Protein AF-A0A6M0F2K7-F1 (afdb_monomer_lite)

Foldseek 3Di:
DVVVVVVVLLLLLLLLLLQLLLCCLQDPDPPPSDPVCVVVVVVVVPDDDPLNVQLVLLSCLLSVLLPVLDDSVLSNVLSVVCVVPVPVSSVCSNLVSVLSSPDPDNQLSNVLSNLVSCPSNVVDDPVVNVVVSVVSSPDDSVCVVCVVVVD

Radius of gyration: 15.7 Å; chains: 1; bounding box: 35×37×46 Å

Sequence (151 aa):
MKSKKVKEDSVNLAVGFVDGLIRFVSKTDALEVIPIAGTALKVVKLKDSLKEQNLRRKISIFIDTINDKSTEEERVKFSEKLKKDQDLRENLSGILFMHIDQYNDFSKPYILAKIFSCYITNKIRLEEFIKFLFAVGESSSLDLENFTQYY

pLDDT: mean 71.71, std 21.5, range [30.91, 97.19]

Secondary structure (DSSP, 8-state):
-HHHHHHHHHHHHHHHHHHHHHHHHTTS-TTT--TTHHHHHHHHTS---HHHHHHHHHHHHHHHHHHHHS-HHHHHHHHHHHHH-HHHHHHHHHHHHHHHHH-SSSHHHHHHHHHHHHHHTTSS-HHHHHHHHHHHHHS-HHHHHHHTT--

Structure (mmCIF, N/CA/C/O backbone):
data_AF-A0A6M0F2K7-F1
#
_entry.id   AF-A0A6M0F2K7-F1
#
loop_
_atom_site.group_PDB
_atom_site.id
_atom_site.type_symbol
_atom_site.label_atom_id
_atom_site.label_alt_id
_atom_site.label_comp_id
_atom_site.label_asym_id
_atom_site.label_entity_id
_atom_site.label_seq_id
_atom_site.pdbx_PDB_ins_code
_atom_site.Cartn_x
_atom_site.Cartn_y
_atom_site.Cartn_z
_atom_site.occupancy
_atom_site.B_iso_or_equiv
_atom_site.auth_seq_id
_atom_site.auth_comp_id
_atom_site.auth_asym_id
_atom_site.auth_atom_id
_atom_site.pdbx_PDB_model_num
ATOM 1 N N . MET A 1 1 ? 17.047 8.238 27.063 1.00 45.81 1 MET A N 1
ATOM 2 C CA . MET A 1 1 ? 16.172 9.318 26.534 1.00 45.81 1 MET A CA 1
ATOM 3 C C . MET A 1 1 ? 16.174 9.442 25.006 1.00 45.81 1 MET A C 1
ATOM 5 O O . MET A 1 1 ? 15.085 9.453 24.455 1.00 45.81 1 MET A O 1
ATOM 9 N N . LYS A 1 2 ? 17.322 9.466 24.296 1.00 41.16 2 LYS A N 1
ATOM 10 C CA . LYS A 1 2 ? 17.359 9.595 22.814 1.00 41.16 2 LYS A CA 1
ATOM 11 C C . LYS A 1 2 ? 16.597 8.499 22.041 1.00 41.16 2 LYS A C 1
ATOM 13 O O . LYS A 1 2 ? 15.835 8.819 21.144 1.00 41.16 2 LYS A O 1
ATOM 18 N N . SER A 1 3 ? 16.742 7.228 22.428 1.00 36.66 3 SER A N 1
ATOM 19 C CA . SER A 1 3 ? 16.072 6.089 21.763 1.00 36.66 3 SER A CA 1
ATOM 20 C C . SER A 1 3 ? 14.535 6.122 21.875 1.00 36.66 3 SER A C 1
ATOM 22 O O . SER A 1 3 ? 13.837 5.730 20.945 1.00 36.66 3 SER A O 1
ATOM 24 N N . LYS A 1 4 ? 14.002 6.660 22.983 1.00 38.38 4 LYS A N 1
ATOM 25 C CA . LYS A 1 4 ? 12.553 6.762 23.219 1.00 38.38 4 LYS A CA 1
ATOM 26 C C . LYS A 1 4 ? 11.913 7.819 22.307 1.00 38.38 4 LYS A C 1
ATOM 28 O O . LYS A 1 4 ? 10.907 7.532 21.677 1.00 38.38 4 LYS A O 1
ATOM 33 N N . LYS A 1 5 ? 12.581 8.969 22.155 1.00 36.03 5 LYS A N 1
ATOM 34 C CA . LYS A 1 5 ? 12.153 10.075 21.287 1.00 36.03 5 LYS A CA 1
ATOM 35 C C . LYS A 1 5 ? 12.184 9.708 19.797 1.00 36.03 5 LYS A C 1
ATOM 37 O O . LYS A 1 5 ? 11.231 9.974 19.089 1.00 36.03 5 LYS A O 1
ATOM 42 N N . VAL A 1 6 ? 13.227 9.001 19.345 1.00 42.59 6 VAL A N 1
ATOM 43 C CA . VAL A 1 6 ? 13.325 8.529 17.948 1.00 42.59 6 VAL A CA 1
ATOM 44 C C . VAL A 1 6 ? 12.223 7.520 17.602 1.00 42.59 6 VAL A C 1
ATOM 46 O O . VAL A 1 6 ? 11.684 7.561 16.503 1.00 42.59 6 VAL A O 1
ATOM 49 N N . LYS A 1 7 ? 11.855 6.624 18.530 1.00 36.78 7 LYS A N 1
ATOM 50 C CA . LYS A 1 7 ? 10.706 5.724 18.331 1.00 36.78 7 LYS A CA 1
ATOM 51 C C . LYS A 1 7 ? 9.389 6.494 18.223 1.00 36.78 7 LYS A C 1
ATOM 53 O O . LYS A 1 7 ? 8.582 6.181 17.360 1.00 36.78 7 LYS A O 1
ATOM 58 N N . GLU A 1 8 ? 9.194 7.485 19.083 1.00 37.56 8 GLU A N 1
ATOM 59 C CA . GLU A 1 8 ? 7.990 8.318 19.129 1.00 37.56 8 GLU A CA 1
ATOM 60 C C . GLU A 1 8 ? 7.833 9.168 17.855 1.00 37.56 8 GLU A C 1
ATOM 62 O O . GLU A 1 8 ? 6.755 9.208 17.267 1.00 37.56 8 GLU A O 1
ATOM 67 N N . ASP A 1 9 ? 8.928 9.740 17.349 1.00 39.84 9 ASP A N 1
ATOM 68 C CA . ASP A 1 9 ? 8.951 10.511 16.100 1.00 39.84 9 ASP A CA 1
ATOM 69 C C . ASP A 1 9 ? 8.630 9.637 14.867 1.00 39.84 9 ASP A C 1
ATOM 71 O O . ASP A 1 9 ? 7.859 10.049 13.999 1.00 39.84 9 ASP A O 1
ATOM 75 N N . SER A 1 10 ? 9.155 8.407 14.803 1.00 39.09 10 SER A N 1
ATOM 76 C CA . SER A 1 10 ? 8.860 7.453 13.718 1.00 39.09 10 SER A CA 1
ATOM 77 C C . SER A 1 10 ? 7.409 6.964 13.730 1.00 39.09 10 SER A C 1
ATOM 79 O O . SER A 1 10 ? 6.798 6.822 12.671 1.00 39.09 10 SER A O 1
ATOM 81 N N . VAL A 1 11 ? 6.842 6.726 14.917 1.00 41.31 11 VAL A N 1
ATOM 82 C CA . VAL A 1 11 ? 5.427 6.350 15.076 1.00 41.31 11 VAL A CA 1
ATOM 83 C C . VAL A 1 11 ? 4.523 7.508 14.650 1.00 41.31 11 VAL A C 1
ATOM 85 O O . VAL A 1 11 ? 3.598 7.302 13.870 1.00 41.31 11 VAL A O 1
ATOM 88 N N . ASN A 1 12 ? 4.840 8.739 15.059 1.00 43.72 12 ASN A N 1
ATOM 89 C CA . ASN A 1 12 ? 4.095 9.932 14.651 1.00 43.72 12 ASN A CA 1
ATOM 90 C C . ASN A 1 12 ? 4.152 10.178 13.133 1.00 43.72 12 ASN A C 1
ATOM 92 O O . ASN A 1 12 ? 3.171 10.636 12.547 1.00 43.72 12 ASN A O 1
ATOM 96 N N . LEU A 1 13 ? 5.271 9.847 12.479 1.00 50.28 13 LEU A N 1
ATOM 97 C CA . LEU A 1 13 ? 5.409 9.929 11.023 1.00 50.28 13 LEU A CA 1
ATOM 98 C C . LEU A 1 13 ? 4.540 8.889 10.302 1.00 50.28 13 LEU A C 1
ATOM 100 O O . LEU A 1 13 ? 3.867 9.233 9.332 1.00 50.28 13 LEU A O 1
ATOM 104 N N . ALA A 1 14 ? 4.522 7.642 10.784 1.00 48.53 14 ALA A N 1
ATOM 105 C CA . ALA A 1 14 ? 3.710 6.568 10.211 1.00 48.53 14 ALA A CA 1
ATOM 106 C C . ALA A 1 14 ? 2.204 6.830 10.386 1.00 48.53 14 ALA A C 1
ATOM 108 O O . ALA A 1 14 ? 1.446 6.745 9.420 1.00 48.53 14 ALA A O 1
ATOM 109 N N . VAL A 1 15 ? 1.778 7.231 11.588 1.00 47.28 15 VAL A N 1
ATOM 110 C CA . VAL A 1 15 ? 0.390 7.642 11.864 1.00 47.28 15 VAL A CA 1
ATOM 111 C C . VAL A 1 15 ? 0.014 8.849 11.002 1.00 47.28 15 VAL A C 1
ATOM 113 O O . VAL A 1 15 ? -1.039 8.868 10.368 1.00 47.28 15 VAL A O 1
ATOM 116 N N . GLY A 1 16 ? 0.913 9.830 10.893 1.00 51.53 16 GLY A N 1
ATOM 117 C CA . GLY A 1 16 ? 0.702 11.009 10.064 1.00 51.53 16 GLY A CA 1
ATOM 118 C C . GLY A 1 16 ? 0.627 10.719 8.559 1.00 51.53 16 GLY A C 1
ATOM 119 O O . GLY A 1 16 ? -0.119 11.388 7.844 1.00 51.53 16 GLY A O 1
ATOM 120 N N . PHE A 1 17 ? 1.355 9.710 8.074 1.00 57.59 17 PHE A N 1
ATOM 121 C CA . PHE A 1 17 ? 1.282 9.238 6.692 1.00 57.59 17 PHE A CA 1
ATOM 122 C C . PHE A 1 17 ? -0.097 8.667 6.377 1.00 57.59 17 PHE A C 1
ATOM 124 O O . PHE A 1 17 ? -0.690 9.041 5.368 1.00 57.59 17 PHE A O 1
ATOM 131 N N . VAL A 1 18 ? -0.649 7.827 7.252 1.00 55.41 18 VAL A N 1
ATOM 132 C CA . VAL A 1 18 ? -1.987 7.270 7.035 1.00 55.41 18 VAL A CA 1
ATOM 133 C C . VAL A 1 18 ? -3.090 8.273 7.258 1.00 55.41 18 VAL A C 1
ATOM 135 O O . VAL A 1 18 ? -4.061 8.238 6.519 1.00 55.41 18 VAL A O 1
ATOM 138 N N . ASP A 1 19 ? -2.942 9.223 8.167 1.00 53.66 19 ASP A N 1
ATOM 139 C CA . ASP A 1 19 ? -3.915 10.310 8.284 1.00 53.66 19 ASP A CA 1
ATOM 140 C C . ASP A 1 19 ? -3.902 11.207 7.055 1.00 53.66 19 ASP A C 1
ATOM 142 O O . ASP A 1 19 ? -4.960 11.643 6.599 1.00 53.66 19 ASP A O 1
ATOM 146 N N . GLY A 1 20 ? -2.718 11.415 6.475 1.00 57.91 20 GLY A N 1
ATOM 147 C CA . GLY A 1 20 ? -2.543 12.010 5.156 1.00 57.91 20 GLY A CA 1
ATOM 148 C C . GLY A 1 20 ? -3.228 11.192 4.062 1.00 57.91 20 GLY A C 1
ATOM 149 O O . GLY A 1 20 ? -4.014 11.754 3.307 1.00 57.91 20 GLY A O 1
ATOM 150 N N . LEU A 1 21 ? -3.011 9.872 4.014 1.00 55.56 21 LEU A N 1
ATOM 151 C CA . LEU A 1 21 ? -3.663 8.977 3.052 1.00 55.56 21 LEU A CA 1
ATOM 152 C C . LEU A 1 21 ? -5.184 8.989 3.216 1.00 55.56 21 LEU A C 1
ATOM 154 O O . LEU A 1 21 ? -5.881 9.248 2.250 1.00 55.56 21 LEU A O 1
ATOM 158 N N . ILE A 1 22 ? -5.708 8.778 4.422 1.00 52.91 22 ILE A N 1
ATOM 159 C CA . ILE A 1 22 ? -7.139 8.778 4.761 1.00 52.91 22 ILE A CA 1
ATOM 160 C C . ILE A 1 22 ? -7.783 10.108 4.361 1.00 52.91 22 ILE A C 1
ATOM 162 O O . ILE A 1 22 ? -8.847 10.112 3.739 1.00 52.91 22 ILE A O 1
ATOM 166 N N . ARG A 1 23 ? -7.147 11.241 4.687 1.00 53.56 23 ARG A N 1
ATOM 167 C CA . ARG A 1 23 ? -7.649 12.583 4.354 1.00 53.56 23 ARG A CA 1
ATOM 168 C C . ARG A 1 23 ? -7.597 12.861 2.853 1.00 53.56 23 ARG A C 1
ATOM 170 O O . ARG A 1 23 ? -8.557 13.405 2.317 1.00 53.56 23 ARG A O 1
ATOM 177 N N . PHE A 1 24 ? -6.530 12.442 2.177 1.00 50.75 24 PHE A N 1
ATOM 178 C CA . PHE A 1 24 ? -6.384 12.547 0.726 1.00 50.75 24 PHE A CA 1
ATOM 179 C C . PHE A 1 24 ? -7.450 11.729 -0.016 1.00 50.75 24 PHE A C 1
ATOM 181 O O . PHE A 1 24 ? -8.160 12.235 -0.882 1.00 50.75 24 PHE A O 1
ATOM 188 N N . VAL A 1 25 ? -7.605 10.473 0.393 1.00 51.84 25 VAL A N 1
ATOM 189 C CA . VAL A 1 25 ? -8.569 9.491 -0.114 1.00 51.84 25 VAL A CA 1
ATOM 190 C C . VAL A 1 25 ? -10.014 9.992 0.065 1.00 51.84 25 VAL A C 1
ATOM 192 O O . VAL A 1 25 ? -10.846 9.714 -0.795 1.00 51.84 25 VAL A O 1
ATOM 195 N N . SER A 1 26 ? -10.290 10.786 1.112 1.00 48.28 26 SER A N 1
ATOM 196 C CA . SER A 1 26 ? -11.633 11.266 1.503 1.00 48.28 26 SER A CA 1
ATOM 197 C C . SER A 1 26 ? -11.957 12.733 1.150 1.00 48.28 26 SER A C 1
ATOM 199 O O . SER A 1 26 ? -12.964 13.233 1.637 1.00 48.28 26 SER A O 1
ATOM 201 N N . LYS A 1 27 ? -11.099 13.441 0.395 1.00 53.50 27 LYS A N 1
ATOM 202 C CA . LYS A 1 27 ? -11.215 14.865 -0.006 1.00 53.50 27 LYS A CA 1
ATOM 203 C C . LYS A 1 27 ? -11.873 15.819 1.012 1.00 53.50 27 LYS A C 1
ATOM 205 O O . LYS A 1 27 ? -13.046 16.166 0.937 1.00 53.50 27 LYS A O 1
ATOM 210 N N . THR A 1 28 ? -11.035 16.392 1.869 1.00 37.91 28 THR A N 1
ATOM 211 C CA . THR A 1 28 ? -11.154 17.806 2.274 1.00 37.91 28 T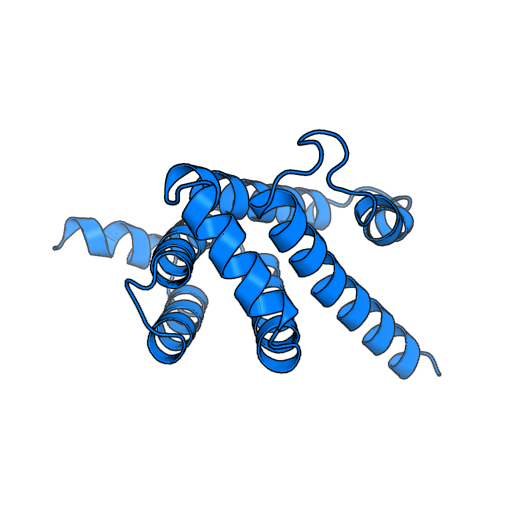HR A CA 1
ATOM 212 C C . THR A 1 28 ? -9.948 18.516 1.647 1.00 37.91 28 THR A C 1
ATOM 214 O O . THR A 1 28 ? -8.819 18.168 1.974 1.00 37.91 28 THR A O 1
ATOM 217 N N . ASP A 1 29 ? -10.193 19.383 0.659 1.00 37.12 29 ASP A N 1
ATOM 218 C CA . ASP A 1 29 ? -9.240 20.206 -0.114 1.00 37.12 29 ASP A CA 1
ATOM 219 C C . ASP A 1 29 ? -7.937 19.561 -0.615 1.00 37.12 29 ASP A C 1
ATOM 221 O O . ASP A 1 29 ? -6.900 19.559 0.040 1.00 37.12 29 ASP A O 1
ATOM 225 N N . ALA A 1 30 ? -7.952 19.151 -1.887 1.00 43.66 30 ALA A N 1
ATOM 226 C CA . ALA A 1 30 ? -6.843 18.545 -2.633 1.00 43.66 30 ALA A CA 1
ATOM 227 C C . ALA A 1 30 ? -5.538 19.377 -2.740 1.00 43.66 30 ALA A C 1
ATOM 229 O O . ALA A 1 30 ? -4.579 18.909 -3.347 1.00 43.66 30 ALA A O 1
ATOM 230 N N . LEU A 1 31 ? -5.464 20.578 -2.158 1.00 35.88 31 LEU A N 1
ATOM 231 C CA . LEU A 1 31 ? -4.271 21.439 -2.161 1.00 35.88 31 LEU A CA 1
ATOM 232 C C . LEU A 1 31 ? -3.794 21.855 -0.758 1.00 35.88 31 LEU A C 1
ATOM 234 O O . LEU A 1 31 ? -2.719 22.438 -0.640 1.00 35.88 31 LEU A O 1
ATOM 238 N N . GLU A 1 32 ? -4.509 21.475 0.307 1.00 38.12 32 GLU A N 1
ATOM 239 C CA . GLU A 1 32 ? -4.068 21.664 1.700 1.00 38.12 32 GLU A CA 1
ATOM 240 C C . GLU A 1 32 ? -3.761 20.346 2.422 1.00 38.12 32 GLU A C 1
ATOM 242 O O . GLU A 1 32 ? -3.443 20.343 3.611 1.00 38.12 32 GLU A O 1
ATOM 247 N N . VAL A 1 33 ? -3.796 19.210 1.714 1.00 36.53 33 VAL A N 1
ATOM 248 C CA . VAL A 1 33 ? -3.691 17.836 2.256 1.00 36.53 33 VAL A CA 1
ATOM 249 C C . VAL A 1 33 ? -2.315 17.479 2.819 1.00 36.53 33 VAL A C 1
ATOM 251 O O . VAL A 1 33 ? -2.001 16.316 3.063 1.00 36.53 33 VAL A O 1
ATOM 254 N N . ILE A 1 34 ? -1.512 18.472 3.193 1.00 37.22 34 ILE A N 1
ATOM 255 C CA . ILE A 1 34 ? -0.508 18.201 4.201 1.00 37.22 34 ILE A CA 1
ATOM 256 C C . ILE A 1 34 ? -0.291 19.323 5.235 1.00 37.22 34 ILE A C 1
ATOM 258 O O . ILE A 1 34 ? 0.753 19.974 5.270 1.00 37.22 34 ILE A O 1
ATOM 262 N N . PRO A 1 35 ? -1.159 19.403 6.263 1.00 31.12 35 PRO A N 1
ATOM 263 C CA . PRO A 1 35 ? -0.800 19.984 7.555 1.00 31.12 35 PRO A CA 1
ATOM 264 C C . PRO A 1 35 ? 0.054 19.007 8.386 1.00 31.12 35 PRO A C 1
ATOM 266 O O . PRO A 1 35 ? 0.441 19.322 9.505 1.00 31.12 35 PRO A O 1
ATOM 269 N N . ILE A 1 36 ? 0.375 17.827 7.835 1.00 39.44 36 ILE A N 1
ATOM 270 C CA . ILE A 1 36 ? 1.326 16.854 8.390 1.00 39.44 36 ILE A CA 1
ATOM 271 C C . ILE A 1 36 ? 2.659 16.900 7.645 1.00 39.44 36 ILE A C 1
ATOM 273 O O . ILE A 1 36 ? 3.680 16.616 8.247 1.00 39.44 36 ILE A O 1
ATOM 277 N N . ALA A 1 37 ? 2.724 17.425 6.421 1.00 40.47 37 ALA A N 1
ATOM 278 C CA . ALA A 1 37 ? 3.974 17.951 5.895 1.00 40.47 37 ALA A CA 1
ATOM 279 C C . ALA A 1 37 ? 4.322 19.230 6.673 1.00 40.47 37 ALA A C 1
ATOM 281 O O . ALA A 1 37 ? 5.476 19.542 6.858 1.00 40.47 37 ALA A O 1
ATOM 282 N N . GLY A 1 38 ? 3.374 19.886 7.340 1.00 30.91 38 GLY A N 1
ATOM 283 C CA . GLY A 1 38 ? 3.698 20.824 8.414 1.00 30.91 38 GLY A CA 1
ATOM 284 C C . GLY A 1 38 ? 4.547 20.238 9.556 1.00 30.91 38 GLY A C 1
ATOM 285 O O . GLY A 1 38 ? 5.243 21.009 10.193 1.00 30.91 38 GLY A O 1
ATOM 286 N N . THR A 1 39 ? 4.549 18.926 9.819 1.00 36.06 39 THR A N 1
ATOM 287 C CA . THR A 1 39 ? 5.300 18.302 10.936 1.00 36.06 39 THR A CA 1
ATOM 288 C C . THR A 1 39 ? 6.407 17.381 10.418 1.00 36.06 39 THR A C 1
ATOM 290 O O . THR A 1 39 ? 7.558 17.535 10.811 1.00 36.06 39 THR A O 1
ATOM 293 N N . ALA A 1 40 ? 6.102 16.542 9.426 1.00 36.19 40 ALA A N 1
ATOM 294 C CA . ALA A 1 40 ? 7.060 15.799 8.618 1.00 36.19 40 ALA A CA 1
ATOM 295 C C . ALA A 1 40 ? 7.975 16.737 7.811 1.00 36.19 40 ALA A C 1
ATOM 297 O O . ALA A 1 40 ? 9.177 16.527 7.832 1.00 36.19 40 ALA A O 1
ATOM 298 N N . LEU A 1 41 ? 7.489 17.839 7.209 1.00 33.19 41 LEU A N 1
ATOM 299 C CA . LEU A 1 41 ? 8.376 18.865 6.616 1.00 33.19 41 LEU A CA 1
ATOM 300 C C . LEU A 1 41 ? 8.939 19.872 7.616 1.00 33.19 41 LEU A C 1
ATOM 302 O O . LEU A 1 41 ? 9.915 20.539 7.284 1.00 33.19 41 LEU A O 1
ATOM 306 N N . LYS A 1 42 ? 8.404 20.007 8.838 1.00 33.69 42 LYS A N 1
ATOM 307 C CA . LYS A 1 42 ? 9.143 20.746 9.884 1.00 33.69 42 LYS A CA 1
ATOM 308 C C . LYS A 1 42 ? 10.420 20.005 10.288 1.00 33.69 42 LYS A C 1
ATOM 310 O O . LYS A 1 42 ? 11.361 20.668 10.710 1.00 33.69 42 LYS A O 1
ATOM 315 N N . VAL A 1 43 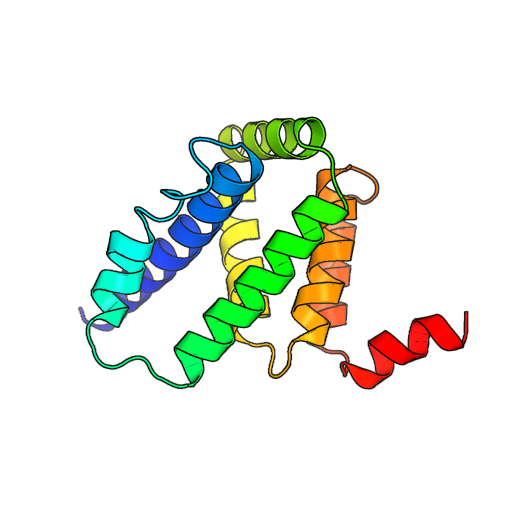? 10.488 18.688 10.066 1.00 38.84 43 VAL A N 1
ATOM 316 C CA . VAL A 1 43 ? 11.749 17.926 10.061 1.00 38.84 43 VAL A CA 1
ATOM 317 C C . VAL A 1 43 ? 12.543 18.158 8.755 1.00 38.84 43 VAL A C 1
ATOM 319 O O . VAL A 1 43 ? 13.756 18.326 8.819 1.00 38.84 43 VAL A O 1
ATOM 322 N N . VAL A 1 44 ? 11.878 18.299 7.597 1.00 37.88 44 VAL A N 1
ATOM 323 C CA . VAL A 1 44 ? 12.493 18.513 6.250 1.00 37.88 44 VAL A CA 1
ATOM 324 C C . VAL A 1 44 ? 12.994 19.945 5.990 1.00 37.88 44 VAL A C 1
ATOM 326 O O . VAL A 1 44 ? 13.699 20.193 5.016 1.00 37.88 44 VAL A O 1
ATOM 329 N N . LYS A 1 45 ? 12.756 20.922 6.878 1.00 36.03 45 LYS A N 1
ATOM 330 C CA . LYS A 1 45 ? 13.417 22.245 6.778 1.00 36.03 45 LYS A CA 1
ATOM 331 C C . LYS A 1 45 ? 14.943 22.189 6.989 1.00 36.03 45 LYS A C 1
ATOM 333 O O . LYS A 1 45 ? 15.601 23.227 6.978 1.00 36.03 45 LYS A O 1
ATOM 338 N N . LEU A 1 46 ? 15.519 20.998 7.143 1.00 39.47 46 LEU A N 1
ATOM 339 C CA . LEU A 1 46 ? 16.952 20.744 7.182 1.00 39.47 46 LEU A CA 1
ATOM 340 C C . LEU A 1 46 ? 17.384 19.982 5.915 1.00 39.47 46 LEU A C 1
ATOM 342 O O . LEU A 1 46 ? 17.572 18.778 5.957 1.00 39.47 46 LEU A O 1
ATOM 346 N N . LYS A 1 47 ? 17.600 20.723 4.815 1.00 39.50 47 LYS A N 1
ATOM 347 C CA . LYS A 1 47 ? 18.225 20.274 3.550 1.00 39.50 47 LYS A CA 1
ATOM 348 C C . LYS A 1 47 ? 17.528 19.082 2.872 1.00 39.50 47 LYS A C 1
ATOM 350 O O . LYS A 1 47 ? 17.907 17.946 3.121 1.00 39.50 47 LYS A O 1
ATOM 355 N N . ASP A 1 48 ? 16.622 19.373 1.932 1.00 50.97 48 ASP A N 1
ATOM 356 C CA . ASP A 1 48 ? 16.007 18.389 1.024 1.00 50.97 48 ASP A CA 1
ATOM 357 C C . ASP A 1 48 ? 17.055 17.420 0.450 1.00 50.97 48 ASP A C 1
ATOM 359 O O . ASP A 1 48 ? 17.796 17.733 -0.487 1.00 50.97 48 ASP A O 1
ATOM 363 N N . SER A 1 49 ? 17.137 16.235 1.038 1.00 66.25 49 SER A N 1
ATOM 364 C CA . SER A 1 49 ? 18.062 15.193 0.611 1.00 66.25 49 SER A CA 1
ATOM 365 C C . SER A 1 49 ? 17.462 14.421 -0.566 1.00 66.25 49 SER A C 1
ATOM 367 O O . SER A 1 49 ? 16.242 14.303 -0.696 1.00 66.25 49 SER A O 1
ATOM 369 N N . LEU A 1 50 ? 18.305 13.832 -1.424 1.00 73.75 50 LEU A N 1
ATOM 370 C CA . LEU A 1 50 ? 17.837 12.961 -2.517 1.00 73.75 50 LEU A CA 1
ATOM 371 C C . LEU A 1 50 ? 16.907 11.844 -2.006 1.00 73.75 50 LEU A C 1
ATOM 373 O O . LEU A 1 50 ? 15.953 11.466 -2.683 1.00 73.75 50 LEU A O 1
ATOM 377 N N . LYS A 1 51 ? 17.144 11.356 -0.780 1.00 73.75 51 LYS A N 1
ATOM 378 C CA . LYS A 1 51 ? 16.299 10.349 -0.132 1.00 73.75 51 LYS A CA 1
ATOM 379 C C . LYS A 1 51 ? 14.868 10.853 0.077 1.00 73.75 51 LYS A C 1
ATOM 381 O O . LYS A 1 51 ? 13.920 10.138 -0.234 1.00 73.75 51 LYS A O 1
ATOM 386 N N . GLU A 1 52 ? 14.701 12.079 0.563 1.00 70.06 52 GLU A N 1
ATOM 387 C CA . GLU A 1 52 ? 13.379 12.665 0.807 1.00 70.06 52 GLU A CA 1
ATOM 388 C C . GLU A 1 52 ? 12.635 12.949 -0.500 1.00 70.06 52 GLU A C 1
ATOM 390 O O . GLU A 1 52 ? 11.435 12.688 -0.588 1.00 70.06 52 GLU A O 1
ATOM 395 N N . GLN A 1 53 ? 13.338 13.409 -1.541 1.00 76.19 53 GLN A N 1
ATOM 396 C CA . GLN A 1 53 ? 12.756 13.572 -2.879 1.00 76.19 53 GLN A CA 1
ATOM 397 C C . GLN A 1 53 ? 12.252 12.236 -3.441 1.00 76.19 53 GLN A C 1
ATOM 399 O O . GLN A 1 53 ? 11.128 12.161 -3.946 1.00 76.19 53 GLN A O 1
ATOM 404 N N . ASN A 1 54 ? 13.042 11.170 -3.294 1.00 83.00 54 ASN A N 1
ATOM 405 C CA . ASN A 1 54 ? 12.652 9.831 -3.726 1.00 83.00 54 ASN A CA 1
ATOM 406 C C . ASN A 1 54 ? 11.440 9.315 -2.950 1.00 83.00 54 ASN A C 1
ATOM 408 O O . ASN A 1 54 ? 10.493 8.828 -3.565 1.00 83.00 54 ASN A O 1
ATOM 412 N N . LEU A 1 55 ? 11.422 9.456 -1.622 1.00 79.81 55 LEU A N 1
ATOM 413 C CA . LEU A 1 55 ? 10.275 9.052 -0.808 1.00 79.81 55 LEU A CA 1
ATOM 414 C C . LEU A 1 55 ? 9.000 9.796 -1.224 1.00 79.81 55 LEU A C 1
ATOM 416 O O . LEU A 1 55 ? 7.970 9.159 -1.441 1.00 79.81 55 LEU A O 1
ATOM 420 N N . ARG A 1 56 ? 9.073 11.118 -1.422 1.00 76.81 56 ARG A N 1
ATOM 421 C CA . ARG A 1 56 ? 7.932 11.916 -1.904 1.00 76.81 56 ARG A CA 1
ATOM 422 C C . ARG A 1 56 ? 7.405 11.414 -3.243 1.00 76.81 56 ARG A C 1
ATOM 424 O O . ARG A 1 56 ? 6.198 11.254 -3.399 1.00 76.81 56 ARG A O 1
ATOM 431 N N . ARG A 1 57 ? 8.295 11.119 -4.192 1.00 81.19 57 ARG A N 1
ATOM 432 C CA . ARG A 1 57 ? 7.904 10.589 -5.504 1.00 81.19 57 ARG A CA 1
ATOM 433 C C . ARG A 1 57 ? 7.241 9.215 -5.397 1.00 81.19 57 ARG A C 1
ATOM 435 O O . ARG A 1 57 ? 6.214 9.001 -6.033 1.00 81.19 57 ARG A O 1
ATOM 442 N N . LYS A 1 58 ? 7.778 8.310 -4.572 1.00 86.00 58 LYS A N 1
ATOM 443 C CA . LYS A 1 58 ? 7.176 6.988 -4.320 1.00 86.00 58 LYS A CA 1
ATOM 444 C C . LYS A 1 58 ? 5.773 7.110 -3.721 1.00 86.00 58 LYS A C 1
ATOM 446 O O . LYS A 1 58 ? 4.861 6.419 -4.166 1.00 86.00 58 LYS A O 1
ATOM 451 N N . ILE A 1 59 ? 5.592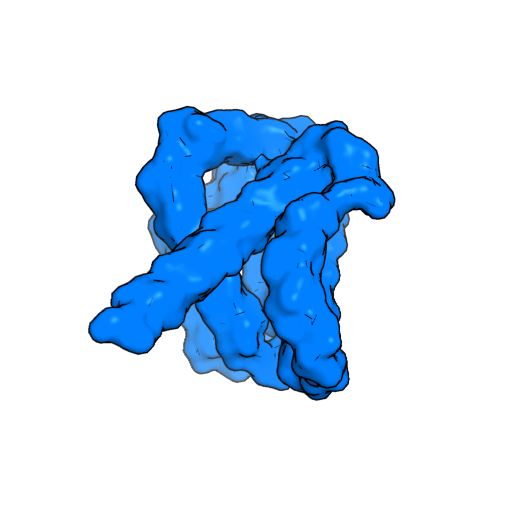 8.024 -2.765 1.00 80.88 59 ILE A N 1
ATOM 452 C CA . ILE A 1 59 ? 4.287 8.310 -2.160 1.00 80.88 59 ILE A CA 1
ATOM 453 C C . ILE A 1 59 ? 3.308 8.873 -3.200 1.00 80.88 59 ILE A C 1
ATOM 455 O O . ILE A 1 59 ? 2.180 8.394 -3.258 1.00 80.88 59 ILE A O 1
ATOM 459 N N . SER A 1 60 ? 3.726 9.821 -4.050 1.00 76.75 60 SER A N 1
ATOM 460 C CA . SER A 1 60 ? 2.863 10.367 -5.115 1.00 76.75 60 SER A CA 1
ATOM 461 C C . SER A 1 60 ? 2.371 9.265 -6.046 1.00 76.75 60 SER A C 1
ATOM 463 O O . SER A 1 60 ? 1.171 9.109 -6.218 1.00 76.75 60 SER A O 1
ATOM 465 N N . ILE A 1 61 ? 3.281 8.428 -6.556 1.00 84.81 61 ILE A N 1
ATOM 466 C CA . ILE A 1 61 ? 2.932 7.308 -7.442 1.00 84.81 61 ILE A CA 1
ATOM 467 C C . ILE A 1 61 ? 1.916 6.380 -6.778 1.00 84.81 61 ILE A C 1
ATOM 469 O O . ILE A 1 61 ? 0.933 5.988 -7.408 1.00 84.81 61 ILE A O 1
ATOM 473 N N . PHE A 1 62 ? 2.142 6.036 -5.510 1.00 86.00 62 PHE A N 1
ATOM 474 C CA . PHE A 1 62 ? 1.247 5.162 -4.764 1.00 86.00 62 PHE A CA 1
ATOM 475 C C . PHE A 1 62 ? -0.165 5.758 -4.663 1.00 86.00 62 PHE A C 1
ATOM 477 O O . PHE A 1 62 ? -1.162 5.100 -4.960 1.00 86.00 62 PHE A O 1
ATOM 484 N N . ILE A 1 63 ? -0.237 7.034 -4.298 1.00 79.44 63 ILE A N 1
ATOM 485 C CA . ILE A 1 63 ? -1.476 7.779 -4.112 1.00 79.44 63 ILE A CA 1
ATOM 486 C C . ILE A 1 63 ? -2.239 7.973 -5.433 1.00 79.44 63 ILE A C 1
ATOM 488 O O . ILE A 1 63 ? -3.434 7.676 -5.506 1.00 79.44 63 ILE A O 1
ATOM 492 N N . ASP A 1 64 ? -1.555 8.433 -6.479 1.00 79.00 64 ASP A N 1
ATOM 493 C CA . ASP A 1 64 ? -2.143 8.696 -7.796 1.00 79.00 64 ASP A CA 1
ATOM 494 C C . ASP A 1 64 ? -2.716 7.409 -8.400 1.00 79.00 64 ASP A C 1
ATOM 496 O O . ASP A 1 64 ? -3.813 7.398 -8.960 1.00 79.00 64 ASP A O 1
ATOM 500 N N . THR A 1 65 ? -2.022 6.288 -8.194 1.00 86.44 65 THR A N 1
ATOM 501 C CA . THR A 1 65 ? -2.486 4.969 -8.637 1.00 86.44 65 THR A CA 1
ATOM 502 C C . THR A 1 65 ? -3.736 4.519 -7.884 1.00 86.44 65 THR A C 1
ATOM 504 O O . THR A 1 65 ? -4.648 3.968 -8.497 1.00 86.44 65 THR A O 1
ATOM 507 N N . ILE A 1 66 ? -3.834 4.770 -6.573 1.00 85.94 66 ILE A N 1
ATOM 508 C CA . ILE A 1 66 ? -5.053 4.452 -5.812 1.00 85.94 66 ILE A CA 1
ATOM 509 C C . ILE A 1 66 ? -6.240 5.251 -6.341 1.00 85.94 66 ILE A C 1
ATOM 511 O O . ILE A 1 66 ? -7.319 4.683 -6.518 1.00 85.94 66 ILE A O 1
ATOM 515 N N . ASN A 1 67 ? -6.044 6.541 -6.615 1.00 79.00 67 ASN A N 1
ATOM 516 C CA . ASN A 1 67 ? -7.085 7.403 -7.170 1.00 79.00 67 ASN A CA 1
ATOM 517 C C . ASN A 1 67 ? -7.571 6.942 -8.545 1.00 79.00 67 ASN A C 1
ATOM 519 O O . ASN A 1 67 ? -8.767 7.019 -8.806 1.00 79.00 67 ASN A O 1
ATOM 523 N N . ASP A 1 68 ? -6.667 6.460 -9.397 1.00 85.88 68 ASP A N 1
ATOM 524 C CA . ASP A 1 68 ? -7.007 5.904 -10.712 1.00 85.88 68 ASP A CA 1
ATOM 525 C C . ASP A 1 68 ? -7.762 4.565 -10.605 1.00 85.88 68 ASP A C 1
ATOM 527 O O . ASP A 1 68 ? -8.641 4.264 -11.409 1.00 85.88 68 ASP A O 1
ATOM 531 N N . LYS A 1 69 ? -7.434 3.740 -9.602 1.00 88.62 69 LYS A N 1
ATOM 532 C CA . LYS A 1 69 ? -7.944 2.362 -9.469 1.00 88.62 69 LYS A CA 1
ATOM 533 C C . LYS A 1 69 ? -9.125 2.187 -8.514 1.00 88.62 69 LYS A C 1
ATOM 535 O O . LYS A 1 69 ? -9.583 1.056 -8.349 1.00 88.62 69 LYS A O 1
ATOM 540 N N . SER A 1 70 ? -9.608 3.254 -7.885 1.00 83.06 70 SER A N 1
ATOM 541 C CA . SER A 1 70 ? -10.758 3.218 -6.972 1.00 83.06 70 SER A CA 1
ATOM 542 C C . SER A 1 70 ? -11.626 4.461 -7.115 1.00 83.06 70 SER A C 1
ATOM 544 O O . SER A 1 70 ? -11.135 5.543 -7.440 1.00 83.06 70 SER A O 1
ATOM 546 N N . THR A 1 71 ? -12.919 4.331 -6.843 1.00 84.88 71 THR A N 1
ATOM 547 C CA . THR A 1 71 ? -13.833 5.474 -6.795 1.00 84.88 71 THR A CA 1
ATOM 548 C C . THR A 1 71 ? -13.680 6.240 -5.484 1.00 84.88 71 THR A C 1
ATOM 550 O O . THR A 1 71 ? -13.163 5.738 -4.484 1.00 84.88 71 THR A O 1
ATOM 553 N N . GLU A 1 72 ? -14.149 7.486 -5.468 1.00 76.62 72 GLU A N 1
ATOM 554 C CA . GLU A 1 72 ? -14.175 8.294 -4.245 1.00 76.62 72 GLU A CA 1
ATOM 555 C C . GLU A 1 72 ? -15.020 7.653 -3.137 1.00 76.62 72 GLU A C 1
ATOM 557 O O . GLU A 1 72 ? -14.630 7.654 -1.973 1.00 76.62 72 GLU A O 1
ATOM 562 N N . GLU A 1 73 ? -16.129 7.018 -3.497 1.00 81.81 73 GLU A N 1
ATOM 563 C CA . GLU A 1 73 ? -17.028 6.357 -2.550 1.00 81.81 73 GLU A CA 1
ATOM 564 C C . GLU A 1 73 ? -16.377 5.143 -1.875 1.00 81.81 73 GLU A C 1
ATOM 566 O O . GLU A 1 73 ? -16.521 4.949 -0.666 1.00 81.81 73 GLU A O 1
ATOM 571 N N . GLU A 1 74 ? -15.638 4.326 -2.630 1.00 84.88 74 GLU A N 1
ATOM 572 C CA . GLU A 1 74 ? -14.890 3.176 -2.097 1.00 84.88 74 GLU A CA 1
ATOM 573 C C . GLU A 1 74 ? -13.827 3.633 -1.096 1.00 84.88 74 GLU A C 1
ATOM 575 O O . GLU A 1 74 ? -13.684 3.085 -0.000 1.00 84.88 74 GLU A O 1
ATOM 580 N N . ARG A 1 75 ? -13.128 4.703 -1.462 1.00 82.69 75 ARG A N 1
ATOM 581 C CA . ARG A 1 75 ? -12.110 5.369 -0.660 1.00 82.69 75 ARG A CA 1
ATOM 582 C C . ARG A 1 75 ? -12.666 5.940 0.648 1.00 82.69 75 ARG A C 1
ATOM 584 O O . ARG A 1 75 ? -12.095 5.691 1.713 1.00 82.69 75 ARG A O 1
ATOM 591 N N . VAL A 1 76 ? -13.798 6.641 0.599 1.00 78.75 76 VAL A N 1
ATOM 592 C CA . VAL A 1 76 ? -14.482 7.176 1.790 1.00 78.75 76 VAL A CA 1
ATOM 593 C C . VAL A 1 76 ? -14.950 6.047 2.711 1.00 78.75 76 VAL A C 1
ATOM 595 O O . VAL A 1 76 ? -14.663 6.081 3.907 1.00 78.75 76 VAL A O 1
ATOM 598 N N . LYS A 1 77 ? -15.583 4.998 2.172 1.00 83.56 77 LYS A N 1
ATOM 599 C CA . LYS A 1 77 ? -16.002 3.826 2.965 1.00 83.56 77 LYS A CA 1
ATOM 600 C C . LYS A 1 77 ? -14.823 3.163 3.675 1.00 83.56 77 LYS A C 1
ATOM 602 O O . LYS A 1 77 ? -14.920 2.789 4.844 1.00 83.56 77 LYS A O 1
ATOM 607 N N . PHE A 1 78 ? -13.693 3.032 2.986 1.00 85.81 78 PHE A N 1
ATOM 608 C CA . PHE A 1 78 ? -12.483 2.471 3.576 1.00 85.81 78 PHE A CA 1
ATOM 609 C C . PHE A 1 78 ? -11.893 3.375 4.670 1.00 85.81 78 PHE A C 1
ATOM 611 O O . PHE A 1 78 ? -11.504 2.894 5.733 1.00 85.81 78 PHE A O 1
ATOM 618 N N . SER A 1 79 ? -11.894 4.690 4.462 1.00 76.88 79 SER A N 1
ATOM 619 C CA . SER A 1 79 ? -11.516 5.682 5.477 1.00 76.88 79 SER A CA 1
ATOM 620 C C . SER A 1 79 ? -12.379 5.572 6.739 1.00 76.88 79 SER A C 1
ATOM 622 O O . SER A 1 79 ? -11.852 5.544 7.851 1.00 76.88 79 SER A O 1
ATOM 624 N N . GLU A 1 80 ? -13.695 5.417 6.597 1.00 81.88 80 GLU A N 1
ATOM 625 C CA . GLU A 1 80 ? -14.596 5.190 7.731 1.00 81.88 80 GLU A CA 1
ATOM 626 C C . GLU A 1 80 ? -14.315 3.874 8.463 1.00 81.88 80 GLU A C 1
ATOM 628 O O . GLU A 1 80 ? -14.375 3.842 9.694 1.00 81.88 80 GLU A O 1
ATOM 633 N N . LYS A 1 81 ? -13.964 2.806 7.733 1.00 83.62 81 LYS A N 1
ATOM 634 C CA . LYS A 1 81 ? -13.509 1.539 8.327 1.00 83.62 81 LYS A CA 1
ATOM 635 C C . LYS A 1 81 ? -12.270 1.761 9.200 1.00 83.62 81 LYS A C 1
ATOM 637 O O . LYS A 1 81 ? -12.269 1.341 10.352 1.00 83.62 81 LYS A O 1
ATOM 642 N N . LEU A 1 82 ? -11.260 2.477 8.700 1.00 81.00 82 LEU A N 1
ATOM 643 C CA . LEU A 1 82 ? -10.032 2.773 9.454 1.00 81.00 82 LEU A CA 1
ATOM 644 C C . LEU A 1 82 ? -10.257 3.701 10.656 1.00 81.00 82 LEU A C 1
ATOM 646 O O . LEU A 1 82 ? -9.531 3.618 11.640 1.00 81.00 82 LEU A O 1
ATOM 650 N N . LYS A 1 83 ? -11.255 4.591 10.609 1.00 77.25 83 LYS A N 1
ATOM 651 C CA . LYS A 1 83 ? -11.615 5.428 11.769 1.00 77.25 83 LYS A CA 1
ATOM 652 C C . LYS A 1 83 ? -12.230 4.617 12.911 1.00 77.25 83 LYS A C 1
ATOM 654 O O . LYS A 1 83 ? -12.098 5.020 14.061 1.00 77.25 83 LYS A O 1
ATOM 659 N N . LYS A 1 84 ? -12.920 3.518 12.593 1.00 86.38 84 LYS A N 1
ATOM 660 C CA . LYS A 1 84 ? -13.579 2.639 13.573 1.00 86.38 84 LYS A CA 1
ATOM 661 C C . LYS A 1 84 ? -12.645 1.570 14.144 1.00 86.38 84 LYS A C 1
ATOM 663 O O . LYS A 1 84 ? -12.930 1.047 15.213 1.00 86.38 84 LYS A O 1
ATOM 668 N N . ASP A 1 85 ? -11.558 1.262 13.442 1.00 84.50 85 ASP A N 1
ATOM 669 C CA . ASP A 1 85 ? -10.603 0.212 13.794 1.00 84.50 85 ASP A CA 1
ATOM 670 C C . ASP A 1 85 ? -9.188 0.801 13.914 1.00 84.50 85 ASP A C 1
ATOM 672 O O . ASP A 1 85 ? -8.440 0.910 12.935 1.00 84.50 85 ASP A O 1
ATOM 676 N N . GLN A 1 86 ? -8.855 1.250 15.128 1.00 78.44 86 GLN A N 1
ATOM 677 C CA . GLN A 1 86 ? -7.579 1.904 15.421 1.00 78.44 86 GLN A CA 1
ATOM 678 C C . GLN A 1 86 ? -6.391 0.955 15.223 1.00 78.44 86 GLN A C 1
ATOM 680 O O . GLN A 1 86 ? -5.397 1.360 14.620 1.00 78.44 86 GLN A O 1
ATOM 685 N N . ASP A 1 87 ? -6.509 -0.300 15.656 1.00 81.94 87 ASP A N 1
ATOM 686 C CA . ASP A 1 87 ? -5.438 -1.291 15.532 1.00 81.94 87 ASP A CA 1
ATOM 687 C C . ASP A 1 87 ? -5.139 -1.589 14.060 1.00 81.94 87 ASP A C 1
ATOM 689 O O . ASP A 1 87 ? -3.978 -1.626 13.640 1.00 81.94 87 ASP A O 1
ATOM 693 N N . LEU A 1 88 ? -6.178 -1.755 13.236 1.00 83.31 88 LEU A N 1
ATOM 694 C CA . LEU A 1 88 ? -6.013 -1.926 11.795 1.00 83.31 88 LEU A CA 1
ATOM 695 C C . LEU A 1 88 ? -5.349 -0.705 11.161 1.00 83.31 88 LEU A C 1
ATOM 697 O O . LEU A 1 88 ? -4.451 -0.862 10.330 1.00 83.31 88 LEU A O 1
ATOM 701 N N . ARG A 1 89 ? -5.781 0.503 11.538 1.00 78.44 89 ARG A N 1
ATOM 702 C CA . ARG A 1 89 ? -5.196 1.754 11.046 1.00 78.44 89 ARG A CA 1
ATOM 703 C C . ARG A 1 89 ? -3.716 1.820 11.383 1.00 78.44 89 ARG A C 1
ATOM 705 O O . ARG A 1 89 ? -2.920 1.975 10.463 1.00 78.44 89 ARG A O 1
ATOM 712 N N . GLU A 1 90 ? -3.328 1.661 12.643 1.00 75.00 90 GLU A N 1
ATOM 713 C CA . GLU A 1 90 ? -1.926 1.739 13.074 1.00 75.00 90 GLU A CA 1
ATOM 714 C C . GLU A 1 90 ? -1.050 0.684 12.383 1.00 75.00 90 GLU A C 1
ATOM 716 O O . GLU A 1 90 ? 0.006 1.018 11.835 1.00 75.00 90 GLU A O 1
ATOM 721 N N . ASN A 1 91 ? -1.524 -0.562 12.308 1.00 79.94 91 ASN A N 1
ATOM 722 C CA . ASN A 1 91 ? -0.797 -1.649 11.656 1.00 79.94 91 ASN A CA 1
ATOM 723 C C . ASN A 1 91 ? -0.599 -1.396 10.159 1.00 79.94 91 ASN A C 1
ATOM 725 O O . ASN A 1 91 ? 0.533 -1.452 9.675 1.00 79.94 91 ASN A O 1
ATOM 729 N N . LEU A 1 92 ? -1.669 -1.065 9.426 1.00 82.94 92 LEU A N 1
ATOM 730 C CA . LEU A 1 92 ? -1.572 -0.744 7.998 1.00 82.94 92 LEU A CA 1
ATOM 731 C C . LEU A 1 92 ? -0.656 0.459 7.754 1.00 82.94 92 LEU A C 1
ATOM 733 O O . LEU A 1 92 ? 0.087 0.468 6.774 1.00 82.94 92 LEU A O 1
ATOM 737 N N . SER A 1 93 ? -0.665 1.439 8.661 1.00 70.62 93 SER A N 1
ATOM 738 C CA . SER A 1 93 ? 0.191 2.624 8.573 1.00 70.62 93 SER A CA 1
ATOM 739 C C . SER A 1 93 ? 1.664 2.289 8.612 1.00 70.62 93 SER A C 1
ATOM 741 O O . SER A 1 93 ? 2.416 2.689 7.720 1.00 70.62 93 SER A O 1
ATOM 743 N N . GLY A 1 94 ? 2.069 1.546 9.642 1.00 73.88 94 GLY A N 1
ATOM 744 C CA . GLY A 1 94 ? 3.461 1.176 9.837 1.00 73.88 94 GLY A CA 1
ATOM 745 C C . GLY A 1 94 ? 3.972 0.352 8.666 1.00 73.88 94 GLY A C 1
ATOM 746 O O . GLY A 1 94 ? 4.990 0.697 8.066 1.00 73.88 94 GLY A O 1
ATOM 747 N N . ILE A 1 95 ? 3.236 -0.696 8.289 1.00 84.06 95 ILE A N 1
ATOM 748 C CA . ILE A 1 95 ? 3.706 -1.618 7.252 1.00 84.06 95 ILE A CA 1
ATOM 749 C C . ILE A 1 95 ? 3.761 -0.955 5.872 1.00 84.06 95 ILE A C 1
ATOM 751 O O . ILE A 1 95 ? 4.745 -1.158 5.165 1.00 84.06 95 ILE A O 1
ATOM 755 N N . LEU A 1 96 ? 2.772 -0.135 5.490 1.00 86.19 96 LEU A N 1
ATOM 756 C CA . LEU A 1 96 ? 2.770 0.539 4.187 1.00 86.19 96 LEU A CA 1
ATOM 757 C C . LEU A 1 96 ? 3.917 1.539 4.089 1.00 86.19 96 LEU A C 1
ATOM 759 O O . LEU A 1 96 ? 4.658 1.526 3.108 1.00 86.19 96 LEU A O 1
ATOM 763 N N . PHE A 1 97 ? 4.085 2.380 5.113 1.00 80.25 97 PHE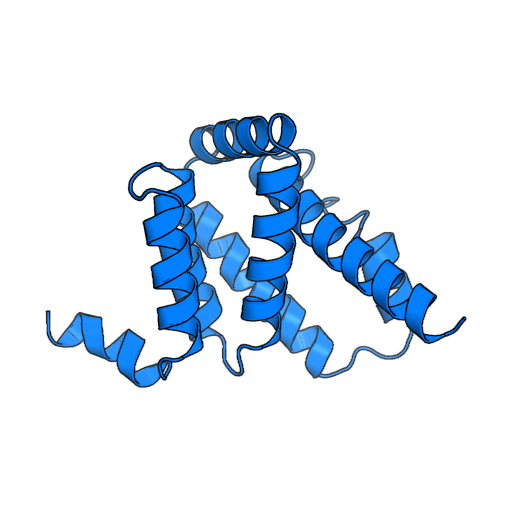 A N 1
ATOM 764 C CA . PHE A 1 97 ? 5.150 3.377 5.129 1.00 80.25 97 PHE A CA 1
ATOM 765 C C . PHE A 1 97 ? 6.531 2.717 5.058 1.00 80.25 97 PHE A C 1
ATOM 767 O O . PHE A 1 97 ? 7.362 3.124 4.247 1.00 80.25 97 PHE A O 1
ATOM 774 N N . MET A 1 98 ? 6.758 1.666 5.855 1.00 82.56 98 MET A N 1
ATOM 775 C CA . MET A 1 98 ? 8.026 0.934 5.862 1.00 82.56 98 MET A CA 1
ATOM 776 C C . MET A 1 98 ? 8.363 0.352 4.488 1.00 82.56 98 MET A C 1
ATOM 778 O O . MET A 1 98 ? 9.480 0.543 4.014 1.00 82.56 98 MET A O 1
ATOM 782 N N . HIS A 1 99 ? 7.408 -0.304 3.824 1.00 89.88 99 HIS A N 1
ATOM 783 C CA . HIS A 1 99 ? 7.651 -0.891 2.504 1.00 89.88 99 HIS A CA 1
ATOM 784 C C . HIS A 1 99 ? 7.903 0.189 1.446 1.00 89.88 99 HIS A C 1
ATOM 786 O O . HIS A 1 99 ? 8.874 0.105 0.696 1.00 89.88 99 HIS A O 1
ATOM 792 N N . ILE A 1 100 ? 7.086 1.248 1.423 1.00 87.19 100 ILE A N 1
ATOM 793 C CA . ILE A 1 100 ? 7.254 2.347 0.464 1.00 87.19 100 ILE A CA 1
ATOM 794 C C . ILE A 1 100 ? 8.608 3.040 0.659 1.00 87.19 100 ILE A C 1
ATOM 796 O O . ILE A 1 100 ? 9.279 3.323 -0.334 1.00 87.19 100 ILE A O 1
ATOM 800 N N . ASP A 1 101 ? 9.058 3.293 1.895 1.00 84.94 101 ASP A N 1
ATOM 801 C CA . ASP A 1 101 ? 10.373 3.907 2.150 1.00 84.94 101 ASP A CA 1
ATOM 802 C C . ASP A 1 101 ? 11.538 2.994 1.751 1.00 84.94 101 ASP A C 1
ATOM 804 O O . ASP A 1 101 ? 12.526 3.480 1.198 1.00 84.94 101 ASP A O 1
ATOM 808 N N . GLN A 1 102 ? 11.399 1.679 1.925 1.00 90.12 102 GLN A N 1
ATOM 809 C CA . GLN A 1 102 ? 12.443 0.700 1.604 1.00 90.12 102 GLN A CA 1
ATOM 810 C C . GLN A 1 102 ? 12.619 0.424 0.106 1.00 90.12 102 GLN A C 1
ATOM 812 O O . GLN A 1 102 ? 13.689 -0.025 -0.301 1.00 90.12 102 GLN A O 1
ATOM 817 N N . TYR A 1 103 ? 11.614 0.688 -0.733 1.00 90.88 103 TYR A N 1
ATOM 818 C CA . TYR A 1 103 ? 11.745 0.450 -2.173 1.00 90.88 103 TYR A CA 1
ATOM 819 C C . TYR A 1 103 ? 12.830 1.327 -2.812 1.00 90.88 103 TYR A C 1
ATOM 821 O O . TYR A 1 103 ? 12.853 2.547 -2.632 1.00 90.88 103 TYR A O 1
ATOM 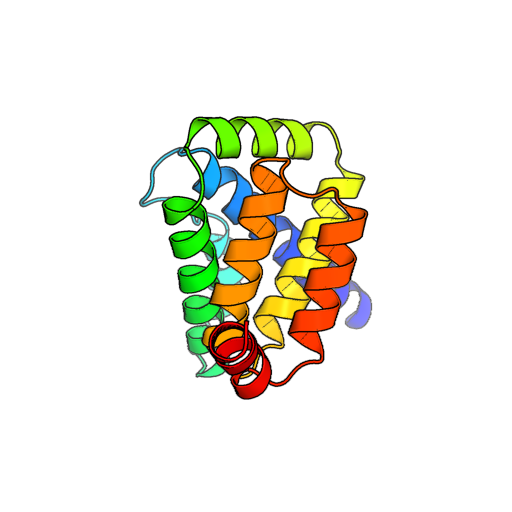829 N N . ASN A 1 104 ? 13.704 0.699 -3.599 1.00 88.56 104 ASN A N 1
ATOM 830 C CA . ASN A 1 104 ? 14.803 1.364 -4.309 1.00 88.56 104 ASN A CA 1
ATOM 831 C C . ASN A 1 104 ? 14.403 1.871 -5.705 1.00 88.56 104 ASN A C 1
ATOM 833 O O . ASN A 1 104 ? 15.224 2.449 -6.412 1.00 88.56 104 ASN A O 1
ATOM 837 N N . ASP A 1 105 ? 13.147 1.670 -6.095 1.00 90.56 105 ASP A N 1
ATOM 838 C CA . ASP A 1 105 ? 12.597 2.048 -7.390 1.00 90.56 105 ASP A CA 1
ATOM 839 C C . ASP A 1 105 ? 11.178 2.620 -7.255 1.00 90.56 105 ASP A C 1
ATOM 841 O O . ASP A 1 105 ? 10.614 2.742 -6.162 1.00 90.56 105 ASP A O 1
ATOM 845 N N . PHE A 1 106 ? 10.621 3.001 -8.402 1.00 92.31 106 PHE A N 1
ATOM 846 C CA . PHE A 1 106 ? 9.302 3.609 -8.525 1.00 92.31 106 PHE A CA 1
ATOM 847 C C . PHE A 1 106 ? 8.225 2.643 -9.044 1.00 92.31 106 PHE A C 1
ATOM 849 O O . PHE A 1 106 ? 7.040 2.968 -8.962 1.00 92.31 106 PHE A O 1
ATOM 856 N N . SER A 1 107 ? 8.612 1.451 -9.503 1.00 93.81 107 SER A N 1
ATOM 857 C CA . SER A 1 107 ? 7.700 0.422 -10.013 1.00 93.81 107 SER A CA 1
ATOM 858 C C . SER A 1 107 ? 6.976 -0.303 -8.880 1.00 93.81 107 SER A C 1
ATOM 860 O O . SER A 1 107 ? 5.761 -0.496 -8.936 1.00 93.81 107 SER A O 1
ATOM 862 N N . LYS A 1 108 ? 7.673 -0.652 -7.794 1.00 94.25 108 LYS A N 1
ATOM 863 C CA . LYS A 1 108 ? 7.048 -1.313 -6.634 1.00 94.25 108 LYS A CA 1
ATOM 864 C C . LYS A 1 108 ? 5.979 -0.470 -5.939 1.00 94.25 108 LYS A C 1
ATOM 866 O O . LYS A 1 108 ? 4.923 -1.031 -5.652 1.00 94.25 108 LYS A O 1
ATOM 871 N N . PRO A 1 109 ? 6.162 0.847 -5.699 1.00 93.25 109 PRO A N 1
ATOM 872 C CA . PRO A 1 109 ? 5.076 1.699 -5.214 1.00 93.25 109 PRO A CA 1
ATOM 873 C C . PRO A 1 109 ? 3.821 1.629 -6.093 1.00 93.25 109 PRO A C 1
ATOM 875 O O . PRO A 1 109 ? 2.713 1.555 -5.568 1.00 93.25 109 PRO A O 1
ATOM 878 N N . TYR A 1 110 ? 3.986 1.595 -7.420 1.00 93.50 110 TYR A N 1
ATOM 879 C CA . TYR A 1 110 ? 2.875 1.464 -8.364 1.00 93.50 110 TYR A CA 1
ATOM 880 C C . TYR A 1 110 ? 2.168 0.105 -8.235 1.00 93.50 110 TYR A C 1
ATOM 882 O O . TYR A 1 110 ? 0.943 0.039 -8.116 1.00 93.50 110 TYR A O 1
ATOM 890 N N . ILE A 1 111 ? 2.926 -0.993 -8.201 1.00 94.94 111 ILE A N 1
ATOM 891 C CA . ILE A 1 111 ? 2.377 -2.351 -8.065 1.00 94.94 111 ILE A CA 1
ATOM 892 C C . ILE A 1 111 ? 1.655 -2.510 -6.724 1.00 94.94 111 ILE A C 1
ATOM 894 O O . ILE A 1 111 ? 0.519 -2.989 -6.682 1.00 94.94 111 ILE A O 1
ATOM 898 N N . LEU A 1 112 ? 2.278 -2.052 -5.636 1.00 95.38 112 LEU A N 1
ATOM 899 C CA . LEU A 1 112 ? 1.689 -2.114 -4.306 1.00 95.38 112 LEU A CA 1
ATOM 900 C C . LEU A 1 112 ? 0.387 -1.313 -4.231 1.00 95.38 112 LEU A C 1
ATOM 902 O O . LEU A 1 112 ? -0.578 -1.783 -3.631 1.00 95.38 112 LEU A O 1
ATOM 906 N N . ALA A 1 113 ? 0.326 -0.143 -4.869 1.0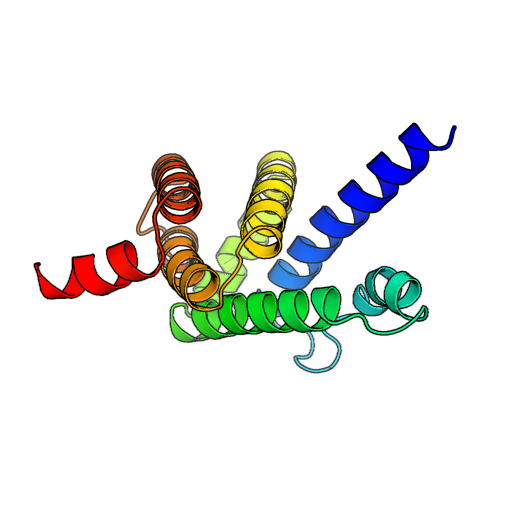0 92.31 113 ALA A N 1
ATOM 907 C CA . ALA A 1 113 ? -0.895 0.650 -4.934 1.00 92.31 113 ALA A CA 1
ATOM 908 C C . ALA A 1 113 ? -2.037 -0.090 -5.630 1.00 92.31 113 ALA A C 1
ATOM 910 O O . ALA A 1 113 ? -3.151 -0.083 -5.117 1.00 92.31 113 ALA A O 1
ATOM 911 N N . LYS A 1 114 ? -1.775 -0.799 -6.736 1.00 95.06 114 LYS A N 1
ATOM 912 C CA . LYS A 1 114 ? -2.801 -1.614 -7.419 1.00 95.06 114 LYS A CA 1
ATOM 913 C C . LYS A 1 114 ? -3.360 -2.702 -6.504 1.00 95.06 114 LYS A C 1
ATOM 915 O O . LYS A 1 114 ? -4.571 -2.903 -6.451 1.00 95.06 114 LYS A O 1
ATOM 920 N N . ILE A 1 115 ? -2.487 -3.382 -5.765 1.00 95.88 115 ILE A N 1
ATOM 921 C CA . ILE A 1 115 ? -2.878 -4.423 -4.806 1.00 95.88 115 ILE A CA 1
ATOM 922 C C . ILE A 1 115 ? -3.676 -3.803 -3.652 1.00 95.88 115 ILE A C 1
ATOM 924 O O . ILE A 1 115 ? -4.716 -4.329 -3.257 1.00 95.88 115 ILE A O 1
ATOM 928 N N . PHE A 1 116 ? -3.237 -2.654 -3.139 1.00 94.81 116 PHE A N 1
ATOM 929 C CA . PHE A 1 116 ? -3.950 -1.941 -2.085 1.00 94.81 116 PHE A CA 1
ATOM 930 C C . PHE A 1 116 ? -5.320 -1.435 -2.554 1.00 94.81 116 PHE A C 1
ATOM 932 O O . PHE A 1 116 ? -6.284 -1.524 -1.802 1.00 94.81 116 PHE A O 1
ATOM 939 N N . SER A 1 117 ? -5.467 -1.008 -3.809 1.00 92.56 117 SER A N 1
ATOM 940 C CA . SER A 1 117 ? -6.773 -0.691 -4.398 1.00 92.56 117 SER A CA 1
ATOM 941 C C . SER A 1 117 ? -7.698 -1.905 -4.430 1.00 92.56 117 SER A C 1
ATOM 943 O O . SER A 1 117 ? -8.881 -1.771 -4.123 1.00 92.56 117 SER A O 1
ATOM 945 N N . CYS A 1 118 ? -7.194 -3.108 -4.719 1.00 95.94 118 CYS A N 1
ATOM 946 C CA . CYS A 1 118 ? -7.995 -4.329 -4.583 1.00 95.94 118 CYS A CA 1
ATOM 947 C C . CYS A 1 118 ? -8.468 -4.544 -3.138 1.00 95.94 118 CYS A C 1
ATOM 949 O O . CYS A 1 118 ? -9.595 -4.987 -2.928 1.00 95.94 118 CYS A O 1
ATOM 951 N N . TYR A 1 119 ? -7.650 -4.197 -2.142 1.00 94.88 119 TYR A N 1
ATOM 952 C CA . TYR A 1 119 ? -8.045 -4.278 -0.736 1.00 94.88 119 TYR A CA 1
ATOM 953 C C . TYR A 1 119 ? -9.090 -3.213 -0.355 1.00 94.88 119 TYR A C 1
ATOM 955 O O . TYR A 1 119 ? -10.111 -3.553 0.240 1.00 94.88 119 TYR A O 1
ATOM 963 N N . ILE A 1 120 ? -8.898 -1.951 -0.762 1.00 90.56 120 ILE A N 1
ATOM 964 C CA . ILE A 1 120 ? -9.868 -0.850 -0.566 1.00 90.56 120 ILE A CA 1
ATOM 965 C C . ILE A 1 120 ? -11.235 -1.218 -1.156 1.00 90.56 120 ILE A C 1
ATOM 967 O O . ILE A 1 120 ? -12.271 -0.992 -0.534 1.00 90.56 120 ILE A O 1
ATOM 971 N N . THR A 1 121 ? -11.231 -1.817 -2.347 1.00 91.12 121 THR A N 1
ATOM 972 C CA . THR A 1 121 ? -12.441 -2.208 -3.087 1.00 91.12 121 THR A CA 1
ATOM 973 C C . THR A 1 121 ? -12.997 -3.576 -2.672 1.00 91.12 121 THR A C 1
ATOM 975 O O . THR A 1 121 ? -13.907 -4.093 -3.314 1.00 91.12 121 THR A O 1
ATOM 978 N N . ASN A 1 122 ? -12.484 -4.165 -1.584 1.00 93.62 122 ASN A N 1
ATOM 979 C CA . ASN A 1 122 ? -12.880 -5.471 -1.040 1.00 93.62 122 ASN A CA 1
ATOM 980 C C . ASN A 1 122 ? -12.781 -6.645 -2.037 1.00 93.62 122 ASN A C 1
ATOM 982 O O . ASN A 1 122 ? -13.450 -7.662 -1.866 1.00 93.62 122 ASN A O 1
ATOM 986 N N . LYS A 1 123 ? -11.934 -6.534 -3.068 1.00 96.06 123 LYS A N 1
ATOM 987 C CA . LYS A 1 123 ? -11.632 -7.629 -4.009 1.00 96.06 123 LYS A CA 1
ATOM 988 C C . LYS A 1 123 ? -10.702 -8.677 -3.402 1.00 96.06 123 LYS A C 1
ATOM 990 O O . LYS A 1 123 ? -10.703 -9.817 -3.849 1.00 96.06 123 LYS A O 1
ATOM 995 N N . ILE A 1 124 ? -9.910 -8.283 -2.406 1.00 97.00 124 ILE A N 1
ATOM 996 C CA . ILE A 1 124 ? -9.054 -9.168 -1.610 1.00 97.00 124 ILE A CA 1
ATOM 997 C C . ILE A 1 124 ? -9.249 -8.872 -0.123 1.00 97.00 124 ILE A C 1
ATOM 999 O O . ILE A 1 124 ? -9.589 -7.748 0.258 1.00 97.00 124 ILE A O 1
ATOM 1003 N N . ARG A 1 125 ? -9.023 -9.873 0.725 1.00 96.19 125 ARG A N 1
ATOM 1004 C CA . ARG A 1 125 ? -9.039 -9.730 2.187 1.00 96.19 125 ARG A CA 1
ATOM 1005 C C . ARG A 1 125 ? -7.719 -9.155 2.703 1.00 96.19 125 ARG A C 1
ATOM 1007 O O . ARG A 1 125 ? -6.722 -9.089 1.984 1.00 96.19 125 ARG A O 1
ATOM 1014 N N . LEU A 1 126 ? -7.705 -8.767 3.979 1.00 93.38 126 LEU A N 1
ATOM 1015 C CA . LEU A 1 126 ? -6.510 -8.230 4.632 1.00 93.38 126 LEU A CA 1
ATOM 1016 C C . LEU A 1 126 ? -5.350 -9.230 4.577 1.00 93.38 126 LEU A C 1
ATOM 1018 O O . LEU A 1 126 ? -4.236 -8.853 4.242 1.00 93.38 126 LEU A O 1
ATOM 1022 N N . GLU A 1 127 ? -5.599 -10.511 4.838 1.00 95.25 127 GLU A N 1
ATOM 1023 C CA . GLU A 1 127 ? -4.547 -11.533 4.864 1.00 95.25 127 GLU A CA 1
ATOM 1024 C C . GLU A 1 127 ? -3.900 -11.711 3.485 1.00 95.25 127 GLU A C 1
ATOM 1026 O O . GLU A 1 127 ? -2.700 -11.956 3.381 1.00 95.25 127 GLU A O 1
ATOM 1031 N N . GLU A 1 128 ? -4.690 -11.573 2.419 1.00 97.19 128 GLU A N 1
ATOM 1032 C CA . GLU A 1 128 ? -4.214 -11.617 1.034 1.00 97.19 128 GLU A CA 1
ATOM 1033 C C . GLU A 1 128 ? -3.398 -10.367 0.709 1.00 97.19 128 GLU A C 1
ATOM 1035 O O . GLU A 1 128 ? -2.289 -10.481 0.192 1.00 97.19 128 GLU A O 1
ATOM 1040 N N . PHE A 1 129 ? -3.891 -9.188 1.098 1.00 96.00 129 PHE A N 1
ATOM 1041 C CA . PHE A 1 129 ? -3.151 -7.936 0.963 1.00 96.00 129 PHE A CA 1
ATOM 1042 C C . PHE A 1 129 ? -1.781 -8.003 1.650 1.00 96.00 129 PHE A C 1
ATOM 1044 O O . PHE A 1 129 ? -0.772 -7.679 1.027 1.00 96.00 129 PHE A O 1
ATOM 1051 N N . ILE A 1 130 ? -1.727 -8.465 2.901 1.00 94.19 130 ILE A N 1
ATOM 1052 C CA . ILE A 1 130 ? -0.480 -8.581 3.665 1.00 94.19 130 ILE A CA 1
ATOM 1053 C C . ILE A 1 130 ? 0.495 -9.539 2.973 1.00 94.19 130 ILE A C 1
ATOM 1055 O O . ILE A 1 130 ? 1.667 -9.206 2.811 1.00 94.19 130 ILE A O 1
ATOM 1059 N N . LYS A 1 131 ? 0.024 -10.700 2.502 1.00 95.50 131 LYS A N 1
ATOM 1060 C CA . LYS A 1 131 ? 0.864 -11.643 1.743 1.00 95.50 131 LYS A CA 1
ATOM 1061 C C . LYS A 1 131 ? 1.447 -11.001 0.486 1.00 95.50 131 LYS A C 1
ATOM 1063 O O . LYS A 1 131 ? 2.641 -11.142 0.229 1.00 95.50 131 LYS A O 1
ATOM 1068 N N . PHE A 1 132 ? 0.629 -10.284 -0.280 1.00 95.88 132 PHE A N 1
ATOM 1069 C CA . PHE A 1 132 ? 1.079 -9.622 -1.502 1.00 95.88 132 PHE A CA 1
ATOM 1070 C C . PHE A 1 132 ? 2.028 -8.450 -1.230 1.00 95.88 132 PHE A C 1
ATOM 1072 O O . PHE A 1 132 ? 3.001 -8.290 -1.962 1.00 95.88 132 PHE A O 1
ATOM 1079 N N . LEU A 1 133 ? 1.802 -7.673 -0.166 1.00 94.44 133 LEU A N 1
ATOM 1080 C CA . LEU A 1 133 ? 2.704 -6.608 0.287 1.00 94.44 133 LEU A CA 1
ATOM 1081 C C . LEU A 1 133 ? 4.126 -7.148 0.505 1.00 94.44 133 LEU A C 1
ATOM 1083 O O . LEU A 1 133 ? 5.080 -6.596 -0.047 1.00 94.44 133 LEU A O 1
ATOM 1087 N N . PHE A 1 134 ? 4.254 -8.251 1.250 1.00 94.25 134 PHE A N 1
ATOM 1088 C CA . PHE A 1 134 ? 5.547 -8.896 1.486 1.00 94.25 134 PHE A CA 1
ATOM 1089 C C . PHE A 1 134 ? 6.144 -9.478 0.200 1.00 94.25 134 PHE A C 1
ATOM 1091 O O . PHE A 1 134 ? 7.319 -9.259 -0.077 1.00 94.25 134 PHE A O 1
ATOM 1098 N N . ALA A 1 135 ? 5.340 -10.149 -0.631 1.00 94.06 135 ALA A N 1
ATOM 1099 C CA . ALA A 1 135 ? 5.816 -10.706 -1.898 1.00 94.06 135 ALA A CA 1
ATOM 1100 C C . ALA A 1 135 ? 6.400 -9.627 -2.831 1.00 94.06 135 ALA A C 1
ATOM 1102 O O . ALA A 1 135 ? 7.465 -9.825 -3.416 1.00 94.06 135 ALA A O 1
ATOM 1103 N N . VAL A 1 136 ? 5.748 -8.464 -2.933 1.00 94.00 136 VAL A N 1
ATOM 1104 C CA . VAL A 1 136 ? 6.255 -7.310 -3.700 1.00 94.00 136 VAL A CA 1
ATOM 1105 C C . VAL A 1 136 ? 7.534 -6.743 -3.081 1.00 94.00 136 VAL A C 1
ATOM 1107 O O . VAL A 1 136 ? 8.437 -6.314 -3.803 1.00 94.00 136 VAL A O 1
ATOM 1110 N N . GLY A 1 137 ? 7.627 -6.741 -1.749 1.00 91.56 137 GLY A N 1
ATOM 1111 C CA . GLY A 1 137 ? 8.829 -6.327 -1.029 1.00 91.56 137 GLY A CA 1
ATOM 1112 C C . GLY A 1 137 ? 10.060 -7.127 -1.428 1.00 91.56 137 GLY A C 1
ATOM 1113 O O . GLY A 1 137 ? 11.053 -6.535 -1.857 1.00 91.56 137 GLY A O 1
ATOM 1114 N N . GLU A 1 138 ? 9.942 -8.449 -1.381 1.00 91.44 138 GLU A N 1
ATOM 1115 C CA . GLU A 1 138 ? 11.052 -9.384 -1.594 1.00 91.44 138 GLU A CA 1
ATOM 1116 C C . GLU A 1 138 ? 11.399 -9.616 -3.075 1.00 91.44 138 GLU A C 1
ATOM 1118 O O . GLU A 1 138 ? 12.533 -9.955 -3.401 1.00 91.44 138 GLU A O 1
ATOM 1123 N N . SER A 1 139 ? 10.451 -9.419 -3.994 1.00 91.44 139 SER A N 1
ATOM 1124 C CA . SER A 1 139 ? 10.667 -9.689 -5.427 1.00 91.44 139 SER A CA 1
ATOM 1125 C C . SER A 1 139 ? 11.450 -8.575 -6.120 1.00 91.44 139 SER A C 1
ATOM 1127 O O . SER A 1 139 ? 11.358 -7.416 -5.723 1.00 91.44 139 SER A O 1
ATOM 1129 N N . SER A 1 140 ? 12.184 -8.862 -7.198 1.00 89.56 140 SER A N 1
ATOM 1130 C CA . SER A 1 140 ? 12.738 -7.788 -8.031 1.00 89.56 140 SER A CA 1
ATOM 1131 C C . SER A 1 140 ? 11.628 -7.115 -8.850 1.00 89.56 140 SER A C 1
ATOM 1133 O O . SER A 1 140 ? 10.645 -7.745 -9.238 1.00 89.56 140 SER A O 1
ATOM 1135 N N . SER A 1 141 ? 11.768 -5.821 -9.123 1.00 86.75 141 SER A N 1
ATOM 1136 C CA . SER A 1 141 ? 10.759 -5.061 -9.880 1.00 86.75 141 SER A CA 1
ATOM 1137 C C . SER A 1 141 ? 10.652 -5.540 -11.324 1.00 86.75 141 SER A C 1
ATOM 1139 O O . SER A 1 141 ? 9.557 -5.587 -11.872 1.00 86.75 141 SER A O 1
ATOM 1141 N N . LEU A 1 142 ? 11.777 -5.989 -11.890 1.00 86.88 142 LEU A N 1
ATOM 1142 C CA . LEU A 1 142 ? 11.836 -6.608 -13.209 1.00 86.88 142 LEU A CA 1
ATOM 1143 C C . LEU A 1 142 ? 11.008 -7.900 -13.263 1.00 86.88 142 LEU A C 1
ATOM 1145 O O . LEU A 1 142 ? 10.236 -8.088 -14.199 1.00 86.88 142 LEU A O 1
ATOM 1149 N N . ASP A 1 143 ? 11.124 -8.765 -12.251 1.00 88.25 143 ASP A N 1
ATOM 1150 C CA . ASP A 1 143 ? 10.356 -10.015 -12.203 1.00 88.25 143 ASP A CA 1
ATOM 1151 C C . ASP A 1 143 ? 8.856 -9.747 -12.063 1.00 88.25 143 ASP A C 1
ATOM 1153 O O . ASP A 1 143 ? 8.049 -10.393 -12.728 1.00 88.25 143 ASP A O 1
ATOM 1157 N N . LEU A 1 144 ? 8.474 -8.767 -11.238 1.00 87.62 144 LEU A N 1
ATOM 1158 C CA . LEU A 1 144 ? 7.070 -8.395 -11.055 1.00 87.62 144 LEU A CA 1
ATOM 1159 C C . LEU A 1 144 ? 6.445 -7.816 -12.332 1.00 87.62 144 LEU A C 1
ATOM 1161 O O . LEU A 1 144 ? 5.286 -8.104 -12.630 1.00 87.62 144 LEU A O 1
ATOM 1165 N N . GLU A 1 145 ? 7.190 -7.004 -13.082 1.00 83.88 145 GLU A N 1
ATOM 1166 C CA . GLU A 1 145 ? 6.734 -6.462 -14.366 1.00 83.88 145 GLU A CA 1
ATOM 1167 C C . GLU A 1 145 ? 6.592 -7.577 -15.409 1.00 83.88 145 GLU A C 1
ATOM 1169 O O . GLU A 1 145 ? 5.540 -7.720 -16.040 1.00 83.88 145 GLU A O 1
ATOM 1174 N N . ASN A 1 146 ? 7.614 -8.427 -15.525 1.00 83.31 146 ASN A N 1
ATOM 1175 C CA . ASN A 1 146 ? 7.640 -9.537 -16.472 1.00 83.31 146 ASN A CA 1
ATOM 1176 C C . ASN A 1 146 ? 6.604 -10.621 -16.163 1.00 83.31 146 ASN A C 1
ATOM 1178 O O . ASN A 1 146 ? 6.145 -11.290 -17.085 1.00 83.31 146 ASN A O 1
ATOM 1182 N N . PHE A 1 147 ? 6.186 -10.790 -14.905 1.00 77.69 147 PHE A N 1
ATOM 1183 C CA . PHE A 1 147 ? 5.168 -11.777 -14.533 1.00 77.69 147 PHE A CA 1
ATOM 1184 C C . PHE A 1 147 ? 3.873 -11.614 -15.347 1.00 77.69 147 PHE A C 1
ATOM 1186 O O . PHE A 1 147 ? 3.273 -12.604 -15.751 1.00 77.69 147 PHE A O 1
ATOM 1193 N N . THR A 1 148 ? 3.494 -10.370 -15.662 1.00 64.31 148 THR A N 1
ATOM 1194 C CA . THR A 1 148 ? 2.309 -10.049 -16.484 1.00 64.31 148 THR A CA 1
ATOM 1195 C C . THR A 1 148 ? 2.499 -10.255 -17.987 1.00 64.31 148 THR A C 1
ATOM 1197 O O . THR A 1 148 ? 1.546 -10.131 -18.747 1.00 64.31 148 THR A O 1
ATOM 1200 N N . GLN A 1 149 ? 3.726 -10.514 -18.442 1.00 63.44 149 GLN A N 1
ATOM 1201 C CA . GLN A 1 149 ? 4.014 -10.802 -19.849 1.00 63.44 149 GLN A CA 1
ATOM 1202 C C . GLN A 1 149 ? 3.932 -12.298 -20.161 1.00 63.44 149 GLN A C 1
ATOM 1204 O O . GLN A 1 149 ? 3.768 -12.670 -21.320 1.00 63.44 149 GLN A O 1
ATOM 1209 N N . TYR A 1 150 ? 4.050 -13.153 -19.142 1.00 59.56 150 TYR A N 1
ATOM 1210 C CA . TYR A 1 150 ? 4.023 -14.608 -19.296 1.00 59.56 150 TYR A CA 1
ATOM 1211 C C . TYR A 1 150 ? 2.659 -15.241 -18.955 1.00 59.56 150 TYR A C 1
ATOM 1213 O O . TYR A 1 150 ? 2.502 -16.443 -19.173 1.00 59.56 150 TYR A O 1
ATOM 1221 N N . TYR A 1 151 ? 1.689 -14.455 -18.465 1.00 43.66 151 TYR A N 1
ATOM 1222 C CA . TYR A 1 151 ? 0.323 -14.863 -18.093 1.00 43.66 151 TYR A CA 1
ATOM 1223 C C . TYR A 1 151 ? -0.675 -13.728 -18.325 1.00 43.66 151 TYR A C 1
ATOM 1225 O O . TYR A 1 151 ? -1.847 -14.040 -18.635 1.00 43.66 151 TYR A O 1
#